Protein AF-A0A392RU51-F1 (afdb_monomer_lite)

Structure (mmCIF, N/CA/C/O backbone):
data_AF-A0A392RU51-F1
#
_entry.id   AF-A0A392RU51-F1
#
loop_
_atom_site.group_PDB
_atom_site.id
_atom_site.type_symbol
_atom_site.label_atom_id
_atom_site.label_alt_id
_atom_site.label_comp_id
_atom_site.label_asym_id
_atom_site.label_entity_id
_atom_site.label_seq_id
_atom_site.pdbx_PDB_ins_code
_atom_site.Cartn_x
_atom_site.Cartn_y
_atom_site.Cartn_z
_atom_site.occupancy
_atom_site.B_iso_or_equiv
_atom_site.auth_seq_id
_atom_site.auth_comp_id
_atom_site.auth_asym_id
_atom_site.auth_atom_id
_atom_site.pdbx_PDB_model_num
ATOM 1 N N . ALA A 1 1 ? -30.887 -3.515 58.984 1.00 55.25 1 ALA A N 1
ATOM 2 C CA . ALA A 1 1 ? -30.378 -2.625 57.920 1.00 55.25 1 ALA A CA 1
ATOM 3 C C . ALA A 1 1 ? -30.350 -3.407 56.609 1.00 55.25 1 ALA A C 1
ATOM 5 O O . ALA A 1 1 ? -30.059 -4.599 56.682 1.00 55.25 1 ALA A O 1
ATOM 6 N N . PRO A 1 2 ? -30.700 -2.812 55.456 1.00 54.12 2 PRO A N 1
ATOM 7 C CA . PRO A 1 2 ? -30.564 -3.486 54.166 1.00 54.12 2 PRO A CA 1
ATOM 8 C C . PRO A 1 2 ? -29.076 -3.712 53.827 1.00 54.12 2 PRO A C 1
ATOM 10 O O . PRO A 1 2 ? -28.232 -2.941 54.293 1.00 54.12 2 PRO A O 1
ATOM 13 N N . PRO A 1 3 ? -28.738 -4.775 53.074 1.00 59.78 3 PRO A N 1
ATOM 14 C CA . PRO A 1 3 ? -27.359 -5.070 52.697 1.00 59.78 3 PRO A CA 1
ATOM 15 C C . PRO A 1 3 ? -26.779 -3.955 51.807 1.00 59.78 3 PRO A C 1
ATOM 17 O O . PRO A 1 3 ? -27.536 -3.303 51.081 1.00 59.78 3 PRO A O 1
ATOM 20 N N . PRO A 1 4 ? -25.455 -3.711 51.855 1.00 64.75 4 PRO A N 1
ATOM 21 C CA . PRO A 1 4 ? -24.817 -2.723 50.993 1.00 64.75 4 PRO A CA 1
ATOM 22 C C . PRO A 1 4 ? -25.018 -3.103 49.515 1.00 64.75 4 PRO A C 1
ATOM 24 O O . PRO A 1 4 ? -24.985 -4.294 49.187 1.00 64.75 4 PRO A O 1
ATOM 27 N N . PRO A 1 5 ? -25.235 -2.125 48.616 1.00 63.28 5 PRO A N 1
ATOM 28 C CA . PRO A 1 5 ? -25.324 -2.401 47.189 1.00 63.28 5 PRO A CA 1
ATOM 29 C C . PRO A 1 5 ? -24.015 -3.049 46.703 1.00 63.28 5 PRO A C 1
ATOM 31 O O . PRO A 1 5 ? -22.939 -2.695 47.198 1.00 63.28 5 PRO A O 1
ATOM 34 N N . PRO A 1 6 ? -24.078 -4.008 45.761 1.00 65.62 6 PRO A N 1
ATOM 35 C CA . PRO A 1 6 ? -22.879 -4.611 45.192 1.00 65.62 6 PRO A CA 1
ATOM 36 C C . PRO A 1 6 ? -22.002 -3.520 44.554 1.00 65.62 6 PRO A C 1
ATOM 38 O O . PRO A 1 6 ? -22.540 -2.529 44.051 1.00 65.62 6 PRO A O 1
ATOM 41 N N . PRO A 1 7 ? -20.663 -3.671 44.563 1.00 59.75 7 PRO A N 1
ATOM 42 C CA . PRO A 1 7 ? -19.781 -2.714 43.916 1.00 59.75 7 PRO A CA 1
ATOM 43 C C . PRO A 1 7 ? -20.206 -2.594 42.458 1.00 59.75 7 PRO A C 1
ATOM 45 O O . PRO A 1 7 ? -20.263 -3.586 41.729 1.00 59.75 7 PRO A O 1
ATOM 48 N N . HIS A 1 8 ? -20.555 -1.373 42.060 1.00 54.06 8 HIS A N 1
ATOM 49 C CA . HIS A 1 8 ? -20.885 -1.053 40.687 1.00 54.06 8 HIS A CA 1
ATOM 50 C C . HIS A 1 8 ? -19.671 -1.457 39.855 1.00 54.06 8 HIS A C 1
ATOM 52 O O . HIS A 1 8 ? -18.617 -0.823 39.939 1.00 54.06 8 HIS A O 1
ATOM 58 N N . GLN A 1 9 ? -19.794 -2.538 39.082 1.00 53.50 9 GLN A N 1
ATOM 59 C CA . GLN A 1 9 ? -18.872 -2.768 37.991 1.00 53.50 9 GLN A CA 1
ATOM 60 C C . GLN A 1 9 ? -19.071 -1.578 37.072 1.00 53.50 9 GLN A C 1
ATOM 62 O O . GLN A 1 9 ? -20.093 -1.467 36.395 1.00 53.50 9 GLN A O 1
ATOM 67 N N . GLN A 1 10 ? -18.125 -0.643 37.138 1.00 53.62 10 GLN A N 1
ATOM 68 C CA . GLN A 1 10 ? -17.943 0.350 36.107 1.00 53.62 10 GLN A CA 1
ATOM 69 C C . GLN A 1 10 ? -17.775 -0.456 34.824 1.00 53.62 10 GLN A C 1
ATOM 71 O O . GLN A 1 10 ? -16.686 -0.930 34.501 1.00 53.62 10 GLN A O 1
ATOM 76 N N . GLN A 1 11 ? -18.876 -0.661 34.104 1.00 56.28 11 GLN A N 1
ATOM 77 C CA . GLN A 1 11 ? -18.808 -0.753 32.667 1.00 56.28 11 GLN A CA 1
ATOM 78 C C . GLN A 1 11 ? -18.198 0.581 32.279 1.00 56.28 11 GLN A C 1
ATOM 80 O O . GLN A 1 11 ? -18.903 1.583 32.169 1.00 56.28 11 GLN A O 1
ATOM 85 N N . HIS A 1 12 ? -16.862 0.610 32.219 1.00 43.12 12 HIS A N 1
ATOM 86 C CA . HIS A 1 12 ? -16.131 1.628 31.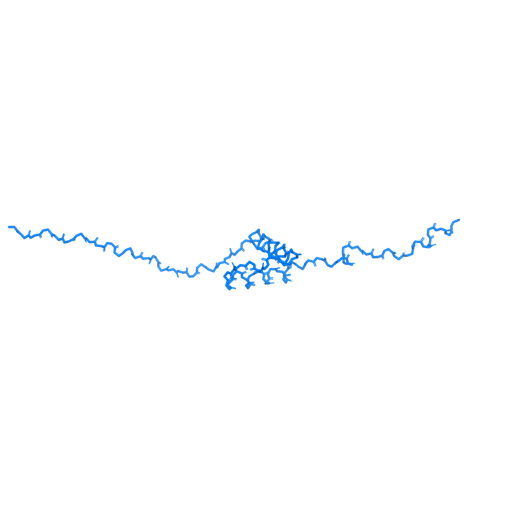507 1.00 43.12 12 HIS A CA 1
ATOM 87 C C . HIS A 1 12 ? -16.869 1.722 30.183 1.00 43.12 12 HIS A C 1
ATOM 89 O O . HIS A 1 12 ? -16.813 0.793 29.375 1.00 43.12 12 HIS A O 1
ATOM 95 N N . GLN A 1 13 ? -17.661 2.780 30.013 1.00 49.16 13 GLN A N 1
ATOM 96 C CA . GLN A 1 13 ? -18.105 3.156 28.695 1.00 49.16 13 GLN A CA 1
ATOM 97 C C . GLN A 1 13 ? -16.801 3.358 27.950 1.00 49.16 13 GLN A C 1
ATOM 99 O O . GLN A 1 13 ? -16.079 4.323 28.195 1.00 49.16 13 GLN A O 1
ATOM 104 N N . VAL A 1 14 ? -16.441 2.371 27.135 1.00 55.28 14 VAL A N 1
ATOM 105 C CA . VAL A 1 14 ? -15.394 2.541 26.150 1.00 55.28 14 VAL A CA 1
ATOM 106 C C . VAL A 1 14 ? -15.883 3.749 25.363 1.00 55.28 14 VAL A C 1
ATOM 108 O O . VAL A 1 14 ? -17.015 3.692 24.862 1.00 55.28 14 VAL A O 1
ATOM 111 N N . PRO A 1 15 ? -15.132 4.864 25.323 1.00 65.12 15 PRO A N 1
ATOM 112 C CA . PRO A 1 15 ? -15.496 5.976 24.466 1.00 65.12 15 PRO A CA 1
ATOM 113 C C . PRO A 1 15 ? -15.845 5.393 23.096 1.00 65.12 15 PRO A C 1
ATOM 115 O O . PRO A 1 15 ? -15.166 4.441 22.683 1.00 65.12 15 PRO A O 1
ATOM 118 N N . PRO A 1 16 ? -16.904 5.871 22.416 1.00 61.78 16 PRO A N 1
ATOM 119 C CA . PRO A 1 16 ? -17.186 5.418 21.066 1.00 61.78 16 PRO A CA 1
ATOM 120 C C . PRO A 1 16 ? -15.877 5.545 20.298 1.00 61.78 16 PRO A C 1
ATOM 122 O O . PRO A 1 16 ? -15.305 6.631 20.197 1.00 61.78 16 PRO A O 1
ATOM 125 N N . HIS A 1 17 ? -15.342 4.405 19.875 1.00 59.38 17 HIS A N 1
ATOM 126 C CA . HIS A 1 17 ? -14.129 4.329 19.090 1.00 59.38 17 HIS A CA 1
ATOM 127 C C . HIS A 1 17 ? -14.532 4.871 17.731 1.00 59.38 17 HIS A C 1
ATOM 129 O O . HIS A 1 17 ? -14.916 4.134 16.828 1.00 59.38 17 HIS A O 1
ATOM 135 N N . ILE A 1 18 ? -14.509 6.200 17.620 1.00 54.91 18 ILE A N 1
ATOM 136 C CA . ILE A 1 18 ? -14.336 6.877 16.348 1.00 54.91 18 ILE A CA 1
ATOM 137 C C . ILE A 1 18 ? -13.177 6.114 15.713 1.00 54.91 18 ILE A C 1
ATOM 139 O O . ILE A 1 18 ? -12.128 6.035 16.363 1.00 54.91 18 ILE A O 1
ATOM 143 N N . PRO A 1 19 ? -13.363 5.464 14.550 1.00 54.69 19 PRO A N 1
ATOM 144 C CA . PRO A 1 19 ? -12.272 4.766 13.907 1.00 54.69 19 PRO A CA 1
ATOM 145 C C . PRO A 1 19 ? -11.182 5.810 13.725 1.00 54.69 19 PRO A C 1
ATOM 147 O O . PRO A 1 19 ? -11.328 6.737 12.927 1.00 54.69 19 PRO A O 1
ATOM 150 N N . GLN A 1 20 ? -10.132 5.718 14.543 1.00 55.69 20 GLN A N 1
ATOM 151 C CA . GLN A 1 20 ? -8.913 6.448 14.295 1.00 55.69 20 GLN A CA 1
ATOM 152 C C . GLN A 1 20 ? -8.476 5.889 12.957 1.00 55.69 20 GLN A C 1
ATOM 154 O O . GLN A 1 20 ? -8.016 4.753 12.883 1.00 55.69 20 GLN A O 1
ATOM 159 N N . GLN A 1 21 ? -8.756 6.614 11.875 1.00 61.81 21 GLN A N 1
ATOM 160 C CA . GLN A 1 21 ? -8.145 6.311 10.597 1.00 61.81 21 GLN A CA 1
ATOM 161 C C . GLN A 1 21 ? -6.658 6.274 10.920 1.00 61.81 21 GLN A C 1
ATOM 163 O O . GLN A 1 21 ? -6.128 7.281 11.394 1.00 61.81 21 GLN A O 1
ATOM 168 N N . HIS A 1 22 ? -6.056 5.083 10.853 1.00 64.00 22 HIS A N 1
ATOM 169 C CA . HIS A 1 22 ? -4.673 4.867 11.245 1.00 64.00 22 HIS A CA 1
ATOM 170 C C . HIS A 1 22 ? -3.810 5.674 10.272 1.00 64.00 22 HIS A C 1
ATOM 172 O O . HIS A 1 22 ? -3.418 5.187 9.215 1.00 64.00 22 HIS A O 1
ATOM 178 N N . HIS A 1 23 ? -3.605 6.950 10.590 1.00 74.25 23 HIS A N 1
ATOM 179 C CA . HIS A 1 23 ? -2.695 7.824 9.883 1.00 74.25 23 HIS A CA 1
ATOM 180 C C . HIS A 1 23 ? -1.303 7.399 10.311 1.00 74.25 23 HIS A C 1
ATOM 182 O O . HIS A 1 23 ? -0.784 7.845 11.331 1.00 74.25 23 HIS A O 1
ATOM 188 N N . TYR A 1 24 ? -0.745 6.467 9.551 1.00 82.38 24 TYR A N 1
ATOM 189 C CA . TYR A 1 24 ? 0.648 6.096 9.684 1.00 82.38 24 TYR A CA 1
ATOM 190 C C . TYR A 1 24 ? 1.507 7.270 9.232 1.00 82.38 24 TYR A C 1
ATOM 192 O O . TYR A 1 24 ? 1.259 7.867 8.182 1.00 82.38 24 TYR A O 1
ATOM 200 N N . SER A 1 25 ? 2.503 7.614 10.039 1.00 87.69 25 SER A N 1
ATOM 201 C CA . SER A 1 25 ? 3.479 8.630 9.657 1.00 87.69 25 SER A CA 1
ATOM 202 C C . SER A 1 25 ? 4.413 8.110 8.557 1.00 87.69 25 SER A C 1
ATOM 204 O O . SER A 1 25 ? 4.676 6.907 8.470 1.00 87.69 25 SER A O 1
ATOM 206 N N . ASP A 1 26 ? 4.991 9.014 7.757 1.00 85.50 26 ASP A N 1
ATOM 207 C CA . ASP A 1 26 ? 5.989 8.652 6.734 1.00 85.50 26 ASP A CA 1
ATOM 208 C C . ASP A 1 26 ? 7.179 7.880 7.326 1.00 85.50 26 ASP A C 1
ATOM 210 O O . ASP A 1 26 ? 7.742 6.999 6.677 1.00 85.50 26 ASP A O 1
ATOM 214 N N . TYR A 1 27 ? 7.549 8.181 8.576 1.00 84.69 27 TYR A N 1
ATOM 215 C CA . TYR A 1 27 ? 8.603 7.473 9.300 1.00 84.69 27 TYR A CA 1
ATOM 216 C C . TYR A 1 27 ? 8.226 6.013 9.587 1.00 84.69 27 TYR A C 1
ATOM 218 O O . TYR A 1 27 ? 9.012 5.108 9.306 1.00 84.69 27 TYR A O 1
ATOM 226 N N . GLU A 1 28 ? 7.022 5.766 10.111 1.00 89.75 28 GLU A N 1
ATOM 227 C CA . GLU A 1 28 ? 6.541 4.407 10.388 1.00 89.75 28 GLU A CA 1
ATOM 228 C C . GLU A 1 28 ? 6.393 3.587 9.106 1.00 89.75 28 GLU A C 1
ATOM 230 O O . GLU A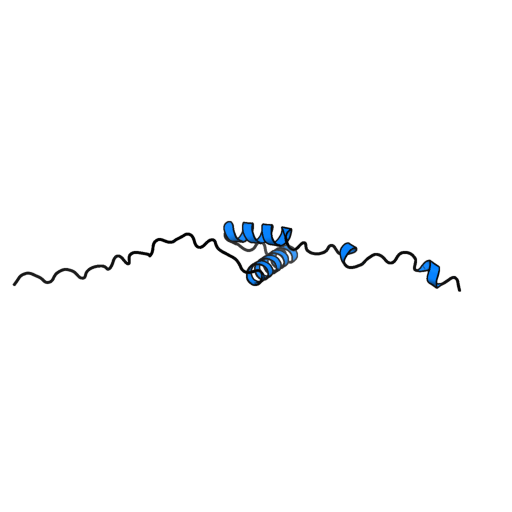 1 28 ? 6.786 2.418 9.067 1.00 89.75 28 GLU A O 1
ATOM 235 N N . LEU A 1 29 ? 5.880 4.203 8.038 1.00 90.44 29 LEU A N 1
ATOM 236 C CA . LEU A 1 29 ? 5.741 3.557 6.734 1.00 90.44 29 LEU A CA 1
ATOM 237 C C . LEU A 1 29 ? 7.106 3.258 6.106 1.00 90.44 29 LEU A C 1
ATOM 239 O O . LEU A 1 29 ? 7.315 2.149 5.613 1.00 90.44 29 LEU A O 1
ATOM 243 N N . GLY A 1 30 ? 8.065 4.183 6.203 1.00 89.12 30 GLY A N 1
ATOM 244 C CA . GLY A 1 30 ? 9.436 3.984 5.730 1.00 89.12 30 GLY A CA 1
ATOM 245 C C . GLY A 1 30 ? 10.179 2.875 6.483 1.00 89.12 30 GLY A C 1
ATOM 246 O O . GLY A 1 30 ? 10.848 2.043 5.863 1.00 89.12 30 GLY A O 1
ATOM 247 N N . MET A 1 31 ? 10.016 2.805 7.808 1.00 91.31 31 MET A N 1
ATOM 248 C CA . MET A 1 31 ? 10.556 1.720 8.637 1.00 91.31 31 MET A CA 1
ATOM 249 C C . MET A 1 31 ? 9.920 0.373 8.279 1.00 91.31 31 MET A C 1
ATOM 251 O O . MET A 1 31 ? 10.635 -0.609 8.080 1.00 91.31 31 MET A O 1
ATOM 255 N N . THR A 1 32 ? 8.592 0.335 8.134 1.00 91.94 32 THR A N 1
ATOM 256 C CA . THR A 1 32 ? 7.838 -0.874 7.761 1.00 91.94 32 THR A CA 1
ATOM 257 C C . THR A 1 32 ? 8.254 -1.384 6.380 1.00 91.94 32 THR A C 1
ATOM 259 O O . THR A 1 32 ? 8.528 -2.574 6.222 1.00 91.94 32 THR A O 1
ATOM 262 N N . ALA A 1 33 ? 8.372 -0.492 5.392 1.00 89.75 33 ALA A N 1
ATOM 263 C CA . ALA A 1 33 ? 8.799 -0.836 4.039 1.00 89.75 33 ALA A CA 1
ATOM 264 C C . ALA A 1 33 ? 10.242 -1.364 4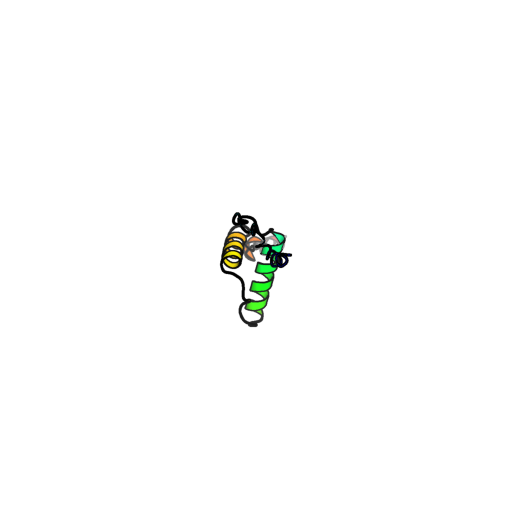.011 1.00 89.75 33 ALA A C 1
ATOM 266 O O . ALA A 1 33 ? 10.500 -2.414 3.422 1.00 89.75 33 ALA A O 1
ATOM 267 N N . SER A 1 34 ? 11.166 -0.692 4.706 1.00 88.88 34 SER A N 1
ATOM 268 C CA . SER A 1 34 ? 12.566 -1.127 4.798 1.00 88.88 34 SER A CA 1
ATOM 269 C C . SER A 1 34 ? 12.683 -2.492 5.478 1.00 88.88 34 SER A C 1
ATOM 271 O O . SER A 1 34 ? 13.433 -3.354 5.023 1.00 88.88 34 SER A O 1
ATOM 273 N N . PHE A 1 35 ? 11.912 -2.718 6.544 1.00 90.69 35 PHE A N 1
ATOM 274 C CA . PHE A 1 35 ? 11.881 -3.988 7.265 1.00 90.69 35 PHE A CA 1
ATOM 275 C C . PHE A 1 35 ? 11.309 -5.124 6.407 1.00 90.69 35 PHE A C 1
ATOM 277 O O . PHE A 1 35 ? 11.878 -6.215 6.370 1.00 90.69 35 PHE A O 1
ATOM 284 N N . TYR A 1 36 ? 10.239 -4.853 5.651 1.00 91.06 36 TYR A N 1
ATOM 285 C CA . TYR A 1 36 ? 9.683 -5.788 4.672 1.00 91.06 36 TYR A CA 1
ATOM 286 C C . TYR A 1 36 ? 10.720 -6.178 3.608 1.00 91.06 36 TYR A C 1
ATOM 288 O O . TYR A 1 36 ? 10.917 -7.362 3.335 1.00 91.06 36 TYR A O 1
ATOM 296 N N . GLU A 1 37 ? 11.418 -5.199 3.024 1.00 89.31 37 GLU A N 1
ATOM 297 C CA . GLU A 1 37 ? 12.446 -5.454 2.009 1.00 89.31 37 GLU A CA 1
ATOM 298 C C . GLU A 1 37 ? 13.649 -6.221 2.564 1.00 89.31 37 GLU A C 1
ATOM 300 O O . GLU A 1 37 ? 14.172 -7.105 1.887 1.00 89.31 37 GLU A O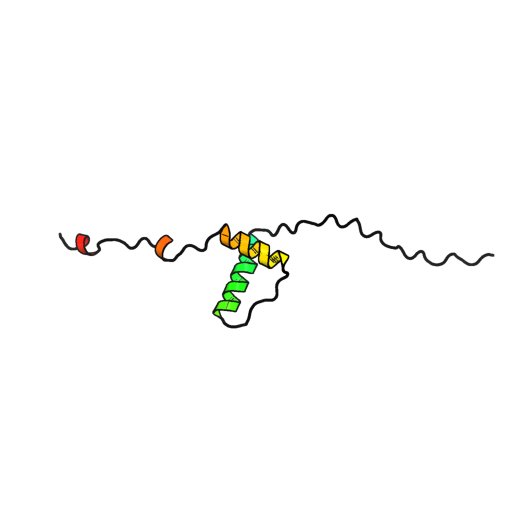 1
ATOM 305 N N . GLN A 1 38 ? 14.079 -5.920 3.791 1.00 90.56 38 GLN A N 1
ATOM 306 C CA . GLN A 1 38 ? 15.153 -6.646 4.476 1.00 90.56 38 GLN A CA 1
ATOM 307 C C . GLN A 1 38 ? 14.794 -8.123 4.653 1.00 90.56 38 GLN A C 1
ATOM 309 O O . GLN A 1 38 ? 15.570 -8.996 4.271 1.00 90.56 38 GLN A O 1
ATOM 314 N N . HIS A 1 39 ? 13.594 -8.399 5.162 1.00 92.81 39 HIS A N 1
ATOM 315 C CA . HIS A 1 39 ? 13.095 -9.758 5.353 1.00 92.81 39 HIS A CA 1
ATOM 316 C C . HIS A 1 39 ? 13.000 -10.543 4.044 1.00 92.81 39 HIS A C 1
ATOM 318 O O . HIS A 1 39 ? 13.401 -11.705 3.990 1.00 92.81 39 HIS A O 1
ATOM 324 N N . TYR A 1 40 ? 12.508 -9.892 2.986 1.00 87.31 40 TYR A N 1
ATOM 325 C CA . TYR A 1 40 ? 12.428 -10.488 1.657 1.00 87.31 40 TYR A CA 1
ATOM 326 C C . TYR A 1 40 ? 13.816 -10.804 1.087 1.00 87.31 40 TYR A C 1
ATOM 328 O O . TYR A 1 40 ? 14.046 -11.906 0.611 1.00 87.31 40 TYR A O 1
ATOM 336 N N . LYS A 1 41 ? 14.765 -9.865 1.163 1.00 89.00 41 LYS A N 1
ATOM 337 C CA . LYS A 1 41 ? 16.113 -10.041 0.593 1.00 89.00 41 LYS A CA 1
ATOM 338 C C . LYS A 1 41 ? 16.974 -11.048 1.348 1.00 89.00 41 LYS A C 1
ATOM 340 O O . LYS A 1 41 ? 17.898 -11.596 0.758 1.00 89.00 41 LYS A O 1
ATOM 345 N N . MET A 1 42 ? 16.715 -11.230 2.639 1.00 94.94 42 MET A N 1
ATOM 346 C CA . MET A 1 42 ? 17.433 -12.189 3.479 1.00 94.94 42 MET A CA 1
ATOM 347 C C . MET A 1 42 ? 16.750 -13.563 3.530 1.00 94.94 42 MET A C 1
ATOM 349 O O . MET A 1 42 ? 17.224 -14.434 4.257 1.00 94.94 42 MET A O 1
ATOM 353 N N . ASP A 1 43 ? 15.644 -13.757 2.799 1.00 91.62 43 ASP A N 1
ATOM 354 C CA . ASP A 1 43 ? 14.829 -14.979 2.804 1.00 91.62 43 ASP A CA 1
ATOM 355 C C . ASP A 1 43 ? 14.376 -15.414 4.214 1.00 91.62 43 ASP A C 1
ATOM 357 O O . ASP A 1 43 ? 14.152 -16.590 4.494 1.00 91.62 43 ASP A O 1
ATOM 361 N N . TRP A 1 44 ? 14.193 -14.455 5.128 1.00 92.38 44 TRP A N 1
ATOM 362 C CA . TRP A 1 44 ? 13.753 -14.714 6.509 1.00 92.38 44 TRP A CA 1
ATOM 363 C C . TRP A 1 44 ? 12.244 -14.954 6.635 1.00 92.38 44 TRP A C 1
ATOM 365 O O . TRP A 1 44 ? 11.726 -15.145 7.735 1.00 92.38 44 TRP A O 1
ATOM 375 N N . GLY A 1 45 ? 11.532 -14.948 5.508 1.00 88.75 45 GLY A N 1
ATOM 376 C CA . GLY A 1 45 ? 10.077 -14.974 5.463 1.00 88.75 45 GLY A CA 1
ATOM 377 C C . GLY A 1 45 ? 9.466 -13.594 5.708 1.00 88.75 45 GLY A C 1
ATOM 378 O O . GLY A 1 45 ? 10.097 -12.683 6.250 1.00 88.75 45 GLY A O 1
ATOM 379 N N . LEU A 1 46 ? 8.219 -13.428 5.266 1.00 86.12 46 LEU A N 1
ATOM 380 C CA . LEU A 1 46 ? 7.541 -12.137 5.315 1.00 86.12 46 LEU A CA 1
ATOM 381 C C . LEU A 1 46 ? 7.141 -11.772 6.752 1.00 86.12 46 LEU A C 1
ATOM 383 O O . LEU A 1 46 ? 6.541 -12.599 7.445 1.00 86.12 46 LEU A O 1
ATOM 387 N N . PRO A 1 47 ? 7.424 -10.537 7.198 1.00 86.88 47 PRO A N 1
ATOM 388 C CA . PRO A 1 47 ? 6.966 -10.065 8.494 1.00 86.88 47 PRO A CA 1
ATOM 389 C C . PRO A 1 47 ? 5.435 -10.007 8.521 1.00 86.88 47 PRO A C 1
ATOM 391 O O . PRO A 1 47 ? 4.786 -9.639 7.539 1.00 86.88 47 PRO A O 1
ATOM 394 N N . HIS A 1 48 ? 4.847 -10.387 9.655 1.00 88.62 48 HIS A N 1
ATOM 395 C CA . HIS A 1 48 ? 3.400 -10.365 9.818 1.00 88.62 48 HIS A CA 1
ATOM 396 C C . HIS A 1 48 ? 2.929 -8.956 10.185 1.00 88.62 48 HIS A C 1
ATOM 398 O O . HIS A 1 48 ? 3.181 -8.470 11.287 1.00 88.62 48 HIS A O 1
ATOM 404 N N . PHE A 1 49 ? 2.215 -8.322 9.262 1.00 87.25 49 PHE A N 1
ATOM 405 C CA . PHE A 1 49 ? 1.617 -7.005 9.442 1.00 87.25 49 PHE A CA 1
ATOM 406 C C . PHE A 1 49 ? 0.097 -7.077 9.310 1.00 87.25 49 PHE A C 1
ATOM 408 O O . PHE A 1 49 ? -0.444 -7.942 8.618 1.00 87.25 49 PHE A O 1
ATOM 415 N N . SER A 1 50 ? -0.603 -6.146 9.961 1.00 88.62 50 SER A N 1
ATOM 416 C CA . SER A 1 50 ? -2.055 -6.052 9.831 1.00 88.62 50 SER A CA 1
ATOM 417 C C . SER A 1 50 ? -2.447 -5.646 8.399 1.00 88.62 50 SER A C 1
ATOM 419 O O . SER A 1 50 ? -1.712 -4.891 7.751 1.00 88.62 50 SER A O 1
ATOM 421 N N . PRO A 1 51 ? -3.611 -6.092 7.885 1.00 88.06 51 PRO A N 1
ATOM 422 C CA . PRO A 1 51 ? -4.050 -5.727 6.537 1.00 88.06 51 PRO A CA 1
ATOM 423 C C . PRO A 1 51 ? -4.087 -4.208 6.262 1.00 88.06 51 PRO A C 1
ATOM 425 O O . PRO A 1 51 ? -3.623 -3.807 5.195 1.00 88.06 51 PRO A O 1
ATOM 428 N N . PRO A 1 52 ? -4.541 -3.338 7.194 1.00 88.06 52 PRO A N 1
ATOM 429 C CA . PRO A 1 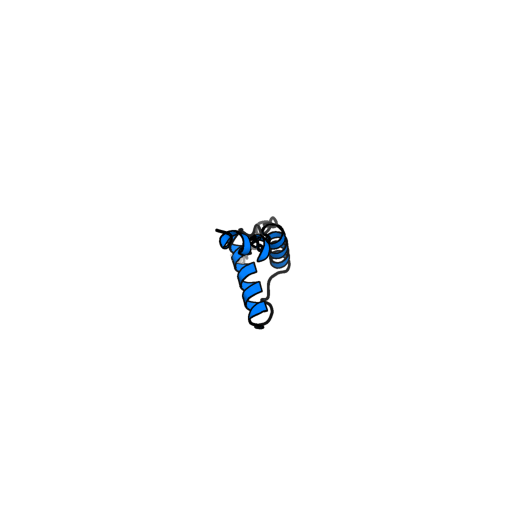52 ? -4.512 -1.887 6.984 1.00 88.06 52 PRO A CA 1
ATOM 430 C C . PRO A 1 52 ? -3.097 -1.308 6.863 1.00 88.06 52 PRO A C 1
ATOM 432 O O . PRO A 1 52 ? -2.865 -0.441 6.025 1.00 88.06 52 PRO A O 1
ATOM 435 N N . LEU A 1 53 ? -2.142 -1.804 7.661 1.00 87.12 53 LEU A N 1
ATOM 436 C CA . LEU A 1 53 ? -0.745 -1.367 7.594 1.00 87.12 53 LEU A CA 1
ATOM 437 C C . LEU A 1 53 ? -0.095 -1.799 6.275 1.00 87.12 53 LEU A C 1
ATOM 439 O O . LEU A 1 53 ? 0.615 -1.016 5.651 1.00 87.12 53 LEU A O 1
ATOM 443 N N . MET A 1 54 ? -0.374 -3.024 5.820 1.00 89.00 54 MET A N 1
ATOM 444 C CA . MET A 1 54 ? 0.103 -3.495 4.519 1.00 89.00 54 MET A CA 1
ATOM 445 C C . MET A 1 54 ? -0.434 -2.650 3.369 1.00 89.00 54 MET A C 1
ATOM 447 O O . MET A 1 54 ? 0.333 -2.318 2.468 1.00 89.00 54 MET A O 1
ATOM 451 N N . ALA A 1 55 ? -1.720 -2.290 3.399 1.00 89.75 55 ALA A N 1
ATOM 452 C CA . ALA A 1 55 ? -2.320 -1.429 2.384 1.00 89.75 55 ALA A CA 1
ATOM 453 C C . ALA A 1 55 ? -1.646 -0.048 2.367 1.00 89.75 55 ALA A C 1
ATOM 455 O O . ALA A 1 55 ? -1.146 0.376 1.327 1.00 89.75 55 ALA A O 1
ATOM 456 N N . ALA A 1 56 ? -1.515 0.589 3.535 1.00 88.94 56 ALA A N 1
ATOM 457 C CA . ALA A 1 56 ? -0.863 1.890 3.658 1.00 88.94 56 ALA A CA 1
ATOM 458 C C . ALA A 1 56 ? 0.608 1.864 3.206 1.00 88.94 56 ALA A C 1
ATOM 460 O O . ALA A 1 56 ? 1.066 2.782 2.533 1.00 88.94 56 ALA A O 1
ATOM 461 N N . MET A 1 57 ? 1.350 0.795 3.517 1.00 88.69 57 MET A N 1
ATOM 462 C CA . MET A 1 57 ? 2.726 0.609 3.048 1.00 88.69 57 MET A CA 1
ATOM 463 C C . MET A 1 57 ? 2.796 0.490 1.517 1.00 88.69 57 MET A C 1
ATOM 465 O O . MET A 1 57 ? 3.719 1.027 0.903 1.00 88.69 57 MET A O 1
ATOM 469 N N . GLN A 1 58 ? 1.849 -0.205 0.880 1.00 88.00 58 GLN A N 1
ATOM 470 C CA . GLN A 1 58 ? 1.820 -0.296 -0.582 1.00 88.00 58 GLN A CA 1
ATOM 471 C C . GLN A 1 58 ? 1.511 1.053 -1.232 1.00 88.00 58 GLN A C 1
ATOM 473 O O . GLN A 1 58 ? 2.239 1.459 -2.139 1.00 88.00 58 GLN A O 1
ATOM 478 N N . ASP A 1 59 ? 0.510 1.771 -0.722 1.00 89.19 59 ASP A N 1
ATOM 479 C CA . ASP A 1 59 ? 0.172 3.117 -1.190 1.00 89.19 59 ASP A CA 1
ATOM 480 C C . ASP A 1 59 ? 1.340 4.092 -0.984 1.00 89.19 59 ASP A C 1
ATOM 482 O O . ASP A 1 59 ? 1.629 4.928 -1.839 1.00 89.19 59 ASP A O 1
ATOM 486 N N . TYR A 1 60 ? 2.068 3.962 0.125 1.00 86.94 60 TYR A N 1
ATOM 487 C CA . TYR A 1 60 ? 3.293 4.713 0.393 1.00 86.94 60 TYR A CA 1
ATOM 488 C C . TYR A 1 60 ? 4.398 4.414 -0.624 1.00 86.94 60 TYR A C 1
ATOM 490 O O . TYR A 1 60 ? 4.994 5.343 -1.165 1.00 86.94 60 TYR A O 1
ATOM 498 N N . ARG A 1 61 ? 4.646 3.138 -0.958 1.00 84.38 61 ARG A N 1
ATOM 499 C CA . ARG A 1 61 ? 5.642 2.774 -1.988 1.00 84.38 61 ARG A CA 1
ATOM 500 C C . ARG A 1 61 ? 5.252 3.246 -3.387 1.00 84.38 61 ARG A C 1
ATOM 502 O O . ARG A 1 61 ? 6.133 3.495 -4.205 1.00 84.38 61 ARG A O 1
ATOM 509 N N . ALA A 1 62 ? 3.958 3.380 -3.668 1.00 85.88 62 ALA A N 1
ATOM 510 C CA . ALA A 1 62 ? 3.487 3.980 -4.911 1.00 85.88 62 ALA A CA 1
ATOM 511 C C . ALA A 1 62 ? 3.737 5.501 -4.952 1.00 85.88 62 ALA A C 1
ATOM 513 O O . ALA A 1 62 ? 4.025 6.044 -6.017 1.00 85.88 62 ALA A O 1
ATOM 514 N N . GLN A 1 63 ? 3.656 6.177 -3.800 1.00 81.88 63 GLN A N 1
ATOM 515 C CA . GLN A 1 63 ? 3.899 7.619 -3.661 1.00 81.88 63 GLN A CA 1
ATOM 516 C C . GLN A 1 63 ? 5.388 7.980 -3.624 1.00 81.88 63 GLN A C 1
ATOM 518 O O . GLN A 1 63 ? 5.783 9.003 -4.182 1.00 81.88 63 GLN A O 1
ATOM 523 N N . ILE A 1 64 ? 6.217 7.141 -2.998 1.00 74.50 64 ILE A N 1
ATOM 524 C CA . ILE A 1 64 ? 7.673 7.295 -2.927 1.00 74.50 64 ILE A CA 1
ATOM 525 C C . ILE A 1 64 ? 8.308 6.144 -3.709 1.00 74.50 64 ILE A C 1
ATOM 527 O O . ILE A 1 64 ? 8.763 5.165 -3.110 1.00 74.50 64 ILE A O 1
ATOM 531 N N . PRO A 1 65 ? 8.316 6.215 -5.051 1.00 67.25 65 PRO A N 1
ATOM 532 C CA . PRO A 1 65 ? 8.948 5.182 -5.849 1.00 67.25 65 PRO A CA 1
ATOM 533 C C . PRO A 1 65 ? 10.423 5.094 -5.459 1.00 67.25 65 PRO A C 1
ATOM 535 O O . PRO A 1 65 ? 11.144 6.095 -5.503 1.00 67.25 65 PRO A O 1
ATOM 538 N N . THR A 1 66 ? 10.884 3.895 -5.091 1.00 68.25 66 THR A N 1
ATOM 539 C CA . THR A 1 66 ? 12.316 3.620 -4.976 1.00 68.25 66 THR A CA 1
ATOM 540 C C . THR A 1 66 ? 12.928 3.958 -6.332 1.00 68.25 66 THR A C 1
ATOM 542 O O . THR A 1 66 ? 12.518 3.364 -7.337 1.00 68.25 66 THR A O 1
ATOM 545 N N . PRO A 1 67 ? 13.856 4.924 -6.416 1.00 67.06 67 PRO A N 1
ATOM 546 C CA . PRO A 1 67 ? 14.396 5.301 -7.703 1.00 67.06 67 PRO A CA 1
ATOM 547 C C . PRO A 1 67 ? 15.089 4.085 -8.314 1.00 67.06 67 PRO A C 1
ATOM 549 O O . PRO A 1 67 ? 15.910 3.419 -7.683 1.00 67.06 67 PRO A O 1
ATOM 552 N N . SER A 1 68 ? 14.742 3.772 -9.554 1.00 67.50 68 SER A N 1
ATOM 553 C CA . SER A 1 68 ? 15.462 2.775 -10.327 1.00 67.50 68 SER A CA 1
ATOM 554 C C . SER A 1 68 ? 16.920 3.209 -10.464 1.00 67.50 68 SER A C 1
ATOM 556 O O . SER A 1 68 ? 17.220 4.392 -10.639 1.00 67.50 68 SER A O 1
ATOM 558 N N . TYR A 1 69 ? 17.836 2.242 -10.451 1.00 69.19 69 TYR A N 1
ATOM 559 C CA . TYR A 1 69 ? 19.275 2.461 -10.627 1.00 69.19 69 TYR A CA 1
ATOM 560 C C . TYR A 1 69 ? 19.596 3.389 -11.816 1.00 69.19 69 TYR A C 1
ATOM 562 O O . TYR A 1 69 ? 20.444 4.275 -11.718 1.00 69.19 69 TYR A O 1
ATOM 570 N N . TYR A 1 70 ? 18.855 3.249 -12.919 1.00 67.25 70 TYR A N 1
ATOM 571 C CA . TYR A 1 70 ? 19.020 4.071 -14.121 1.00 67.25 70 TYR A CA 1
ATOM 572 C C . TYR A 1 70 ? 18.445 5.492 -14.004 1.00 67.25 70 TYR A C 1
ATOM 574 O O . TYR A 1 70 ? 18.854 6.374 -14.753 1.00 67.25 70 TYR A O 1
ATOM 582 N N . GLN A 1 71 ? 17.513 5.729 -13.077 1.00 71.38 71 GLN A N 1
ATOM 583 C CA . GLN A 1 71 ? 16.988 7.065 -12.774 1.00 71.38 71 GLN A CA 1
ATOM 584 C C . GLN A 1 71 ? 17.978 7.866 -11.916 1.00 71.38 71 GLN A C 1
ATOM 586 O O . GLN A 1 71 ? 18.102 9.073 -12.101 1.00 71.38 71 GLN A O 1
ATOM 591 N N . GLN A 1 72 ? 18.706 7.206 -11.006 1.00 69.56 72 GLN A N 1
ATOM 592 C CA . GLN A 1 72 ? 19.712 7.860 -10.154 1.00 69.56 72 GLN A CA 1
ATOM 593 C C . GLN A 1 72 ? 21.061 8.071 -10.844 1.00 69.56 72 GLN A C 1
ATOM 595 O O . GLN A 1 72 ? 21.775 9.016 -10.512 1.00 69.56 72 GLN A O 1
ATOM 600 N N . TYR A 1 73 ? 21.404 7.226 -11.817 1.00 73.56 73 TYR A N 1
ATOM 601 C CA . TYR A 1 73 ? 22.647 7.336 -12.571 1.00 73.56 73 TYR A CA 1
ATOM 602 C C .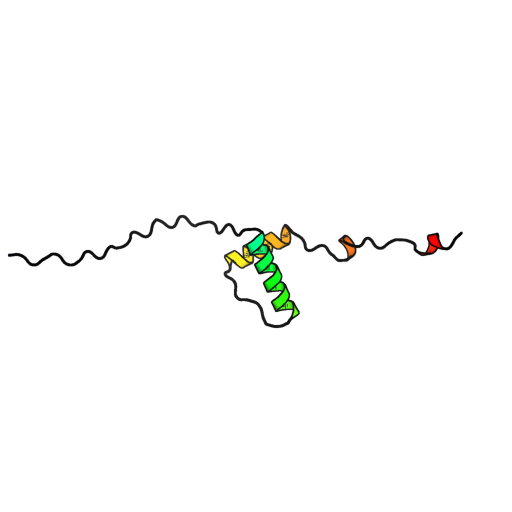 TYR A 1 73 ? 22.345 7.415 -14.067 1.00 73.56 73 TYR A C 1
ATOM 604 O O . TYR A 1 73 ? 22.301 6.377 -14.734 1.00 73.56 73 TYR A O 1
ATOM 612 N N . PRO A 1 74 ? 22.164 8.629 -14.628 1.00 70.50 74 PRO A N 1
ATOM 613 C CA . PRO A 1 74 ? 22.111 8.781 -16.072 1.00 70.50 74 PRO A CA 1
ATOM 614 C C . PRO A 1 74 ? 23.407 8.215 -16.655 1.00 70.50 74 PRO A C 1
ATOM 616 O O . PRO A 1 74 ? 24.509 8.686 -16.355 1.00 70.50 74 PRO A O 1
ATOM 619 N N . GLN A 1 75 ? 23.270 7.157 -17.455 1.00 70.50 75 GLN A N 1
ATOM 620 C CA . GLN A 1 75 ? 24.380 6.515 -18.149 1.00 70.50 75 GLN A CA 1
ATOM 621 C C . GLN A 1 75 ? 25.079 7.595 -18.967 1.00 70.50 75 GLN A C 1
ATOM 623 O O . GLN A 1 75 ? 24.496 8.125 -19.910 1.00 70.50 75 GLN A O 1
ATOM 628 N N . ARG A 1 76 ? 26.300 7.975 -18.576 1.00 68.06 76 ARG A N 1
ATOM 629 C CA . ARG A 1 76 ? 27.050 9.023 -19.274 1.00 68.06 76 ARG A CA 1
ATOM 630 C C . ARG A 1 76 ? 27.228 8.571 -20.724 1.00 68.06 76 ARG A C 1
ATOM 632 O O . ARG A 1 76 ? 27.990 7.627 -20.955 1.00 68.06 76 ARG A O 1
ATOM 639 N N . PRO A 1 77 ? 26.576 9.207 -21.712 1.00 68.75 77 PRO A N 1
ATOM 640 C CA . PRO A 1 77 ? 26.840 8.859 -23.083 1.00 68.75 77 PRO A CA 1
ATOM 641 C C . PRO A 1 77 ? 28.214 9.435 -23.411 1.00 68.75 77 PRO A C 1
ATOM 643 O O . PRO A 1 77 ? 28.452 10.636 -23.284 1.00 68.75 77 PRO A O 1
ATOM 646 N N . ASN A 1 78 ? 29.090 8.558 -23.891 1.00 61.41 78 ASN A N 1
ATOM 647 C CA . ASN A 1 78 ? 30.289 8.907 -24.639 1.00 61.41 78 ASN A CA 1
ATOM 648 C C . ASN A 1 78 ? 31.542 9.276 -23.811 1.00 61.41 78 ASN A C 1
ATOM 650 O O . ASN A 1 78 ? 32.083 10.376 -23.908 1.00 61.41 78 ASN A O 1
ATOM 654 N N . LEU A 1 79 ? 32.087 8.283 -23.092 1.00 61.47 79 LEU A N 1
ATOM 655 C CA . LEU A 1 79 ? 33.505 8.254 -22.681 1.00 61.47 79 LEU A CA 1
ATOM 656 C C . LEU A 1 79 ? 34.467 8.439 -23.876 1.00 61.47 79 LEU A C 1
ATOM 658 O O . LEU A 1 79 ? 35.583 8.915 -23.696 1.00 61.47 79 LEU A O 1
ATOM 662 N N . MET A 1 80 ? 34.029 8.119 -25.099 1.00 57.28 80 MET A N 1
ATOM 663 C CA . MET A 1 80 ? 34.852 8.145 -26.312 1.00 57.28 80 MET A CA 1
ATOM 664 C C . MET A 1 80 ? 35.111 9.563 -26.855 1.00 57.28 80 MET A C 1
ATOM 666 O O . MET A 1 80 ? 36.134 9.781 -27.494 1.00 57.28 80 MET A O 1
ATOM 670 N N . ARG A 1 81 ? 34.270 10.562 -26.537 1.00 58.12 81 ARG A N 1
ATOM 671 C CA . ARG A 1 81 ? 34.533 11.979 -26.874 1.00 58.12 81 ARG A CA 1
ATOM 672 C C . ARG A 1 81 ? 35.695 12.584 -26.084 1.00 58.12 81 ARG A C 1
ATOM 674 O O . ARG A 1 81 ? 36.302 13.539 -26.551 1.00 58.12 81 ARG A O 1
ATOM 681 N N . HIS A 1 82 ? 35.989 12.070 -24.889 1.00 60.16 82 HIS A N 1
ATOM 682 C CA . HIS A 1 82 ? 37.018 12.650 -24.019 1.00 60.16 82 HIS A CA 1
ATOM 683 C C . HIS A 1 82 ? 38.444 12.404 -24.536 1.00 60.16 82 HIS A C 1
ATOM 685 O O . HIS A 1 82 ? 39.337 13.200 -24.261 1.00 60.16 82 HIS A O 1
ATOM 691 N N . PHE A 1 83 ? 38.637 11.341 -25.320 1.00 64.44 83 PHE A N 1
ATOM 692 C CA . PHE A 1 83 ? 39.941 10.918 -25.835 1.00 64.44 83 PHE A CA 1
ATOM 693 C C . PHE A 1 83 ? 40.243 11.412 -27.262 1.00 64.44 83 PHE A C 1
ATOM 695 O O . PHE A 1 83 ? 41.245 11.006 -27.836 1.00 64.44 83 PHE A O 1
ATOM 702 N N . GLN A 1 84 ? 39.406 12.276 -27.851 1.00 60.56 84 GLN A N 1
ATOM 703 C CA . GLN A 1 84 ? 39.622 12.843 -29.196 1.00 60.56 84 GLN A CA 1
ATOM 704 C C . GLN A 1 84 ? 40.350 14.201 -29.166 1.00 60.56 84 GLN A C 1
ATOM 706 O O . GLN A 1 84 ? 40.017 15.089 -29.950 1.00 60.56 84 GLN A O 1
ATOM 711 N N . ARG A 1 85 ? 41.293 14.394 -28.236 1.00 61.31 85 ARG A N 1
ATOM 712 C CA . ARG A 1 85 ? 42.112 15.611 -28.170 1.00 61.31 85 ARG A CA 1
ATOM 713 C C . ARG A 1 85 ? 43.524 15.346 -28.666 1.00 61.31 85 ARG A C 1
ATOM 715 O O . ARG A 1 85 ? 44.062 14.283 -28.293 1.00 61.31 85 ARG A O 1
#

Foldseek 3Di:
DDDDDDPPPPPVPPPPCPPPLPPDDLVNLVVQLVVQVVCVVVVVDGDDDDPSSVVVSVVSCVVVPPDDPCNVDVPPPPPPVVPPD

Secondary structure (DSSP, 8-state):
-PPPPPP------------------HHHHHHHHHHHHHHHHTT-------HHHHHHHHHHHHHSPPPPHHHHS---S-GGGTT--

Sequence (85 aa):
APPPPPPHQQQHQVPPHIPQQHHYSDYELGMTASFYEQHYKMDWGLPHFSPPLMAAMQDYRAQIPTPSYYQQYPQRPNLMRHFQR

Radius of gyration: 27.37 Å; chains: 1; bounding box: 73×31×87 Å

pLDDT: mean 74.59, std 14.24, range [43.12, 94.94]

Organism: NCBI:txid97028